Protein AF-A0A2J8IST6-F1 (afdb_monomer)

Structure (mmCIF, N/CA/C/O backbone):
data_AF-A0A2J8IST6-F1
#
_entry.id   AF-A0A2J8IST6-F1
#
loop_
_atom_site.group_PDB
_atom_site.id
_atom_site.type_symbol
_atom_site.label_atom_id
_atom_site.label_alt_id
_atom_site.label_comp_id
_atom_site.label_asym_id
_atom_site.label_entity_id
_atom_site.label_seq_id
_atom_site.pdbx_PDB_ins_code
_atom_site.Cartn_x
_atom_site.Cartn_y
_atom_site.Cartn_z
_atom_site.occupancy
_atom_site.B_iso_or_equiv
_atom_site.auth_seq_id
_atom_site.auth_comp_id
_atom_site.auth_asym_id
_atom_site.auth_atom_id
_atom_site.pdbx_PDB_model_num
ATOM 1 N N . MET A 1 1 ? -2.529 10.008 -18.331 1.00 56.66 1 MET A N 1
ATOM 2 C CA . MET A 1 1 ? -1.606 8.940 -18.754 1.00 56.66 1 MET A CA 1
ATOM 3 C C . MET A 1 1 ? -0.241 9.577 -18.805 1.00 56.66 1 MET A C 1
ATOM 5 O O .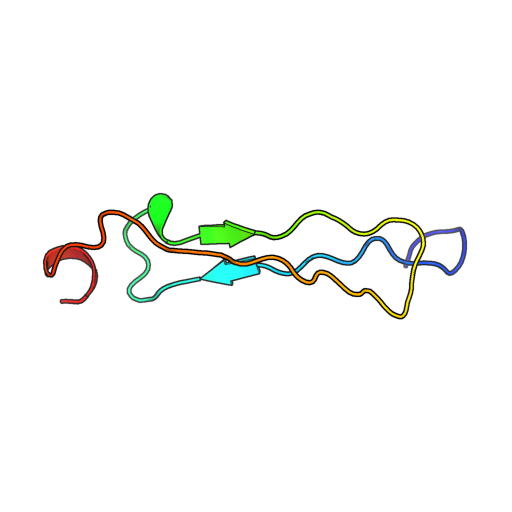 MET A 1 1 ? -0.125 10.647 -19.397 1.00 56.66 1 MET A O 1
ATOM 9 N N . ASP A 1 2 ? 0.718 9.014 -18.084 1.00 64.06 2 ASP A N 1
ATOM 10 C CA . ASP A 1 2 ? 2.019 9.643 -17.888 1.00 64.06 2 ASP A CA 1
ATOM 11 C C . ASP A 1 2 ? 2.781 9.656 -19.223 1.00 64.06 2 ASP A C 1
ATOM 13 O O . ASP A 1 2 ? 2.641 8.752 -20.049 1.00 64.06 2 ASP A O 1
ATOM 17 N N . PHE A 1 3 ? 3.540 10.724 -19.480 1.00 67.38 3 PHE A N 1
ATOM 18 C CA . PHE A 1 3 ? 4.107 11.025 -20.806 1.00 67.38 3 PHE A CA 1
ATOM 19 C C . PHE A 1 3 ? 5.101 9.959 -21.313 1.00 67.38 3 PHE A C 1
ATOM 21 O O . PHE A 1 3 ? 5.429 9.921 -22.494 1.00 67.38 3 PHE A O 1
ATOM 28 N N . ASN A 1 4 ? 5.580 9.085 -20.424 1.00 70.38 4 ASN A N 1
ATOM 29 C CA . ASN A 1 4 ? 6.541 8.024 -20.718 1.00 70.38 4 ASN A CA 1
ATOM 30 C C . ASN A 1 4 ? 5.891 6.671 -21.084 1.00 70.38 4 ASN A C 1
ATOM 32 O O . ASN A 1 4 ? 6.617 5.711 -21.334 1.00 70.38 4 ASN A O 1
ATOM 36 N N . GLY A 1 5 ? 4.554 6.569 -21.105 1.00 72.19 5 GLY A N 1
ATOM 37 C CA . GLY A 1 5 ? 3.844 5.312 -21.388 1.00 72.19 5 GLY A CA 1
ATOM 38 C C . GLY A 1 5 ? 3.932 4.262 -20.271 1.00 72.19 5 GLY A C 1
ATOM 39 O O . GLY A 1 5 ? 3.467 3.137 -20.447 1.00 72.19 5 GLY A O 1
ATOM 40 N N . LEU A 1 6 ? 4.511 4.620 -19.127 1.00 76.12 6 LEU A N 1
ATOM 41 C CA . LEU A 1 6 ? 4.539 3.828 -17.904 1.00 76.12 6 LEU A CA 1
ATOM 42 C C . LEU A 1 6 ? 3.589 4.460 -16.883 1.00 76.12 6 LEU A C 1
ATOM 44 O O . LEU A 1 6 ? 3.078 5.553 -17.102 1.00 76.12 6 LEU A O 1
ATOM 48 N N . ALA A 1 7 ? 3.324 3.750 -15.791 1.00 84.75 7 ALA A N 1
ATOM 49 C CA . ALA A 1 7 ? 2.502 4.252 -14.700 1.00 84.75 7 ALA A CA 1
ATOM 50 C C . ALA A 1 7 ? 3.269 4.199 -13.380 1.00 84.75 7 ALA A C 1
ATOM 52 O O . ALA A 1 7 ? 4.193 3.395 -13.217 1.00 84.75 7 ALA A O 1
ATOM 53 N N . ASP A 1 8 ? 2.821 5.012 -12.426 1.00 89.31 8 ASP A N 1
ATOM 54 C CA . ASP A 1 8 ? 3.252 4.959 -11.031 1.00 89.31 8 ASP A CA 1
ATOM 55 C C . ASP A 1 8 ? 2.124 4.399 -10.130 1.00 89.31 8 ASP A C 1
ATOM 57 O O . ASP A 1 8 ? 1.530 5.132 -9.327 1.00 89.31 8 ASP A O 1
ATOM 61 N N . PRO A 1 9 ? 1.731 3.117 -10.284 1.00 91.38 9 PRO A N 1
ATOM 62 C CA . PRO A 1 9 ? 0.593 2.560 -9.566 1.00 91.38 9 PRO A CA 1
ATOM 63 C C . PRO A 1 9 ? 0.844 2.436 -8.055 1.00 91.38 9 PRO A C 1
ATOM 65 O O . PRO A 1 9 ? 1.936 2.114 -7.575 1.00 91.38 9 PRO A O 1
ATOM 68 N N . TYR A 1 10 ? -0.225 2.630 -7.284 1.00 92.62 10 TYR A N 1
ATOM 69 C CA . TYR A 1 10 ? -0.282 2.374 -5.846 1.00 92.62 10 TYR A CA 1
ATOM 70 C C . TYR A 1 10 ? -1.683 1.887 -5.461 1.00 92.62 10 TYR A C 1
ATOM 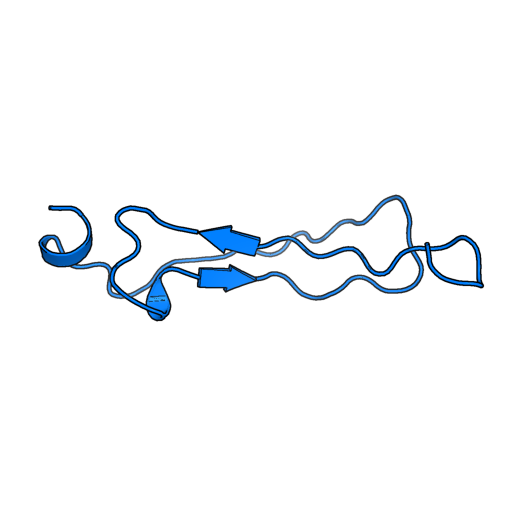72 O O . TYR A 1 10 ? -2.656 2.146 -6.169 1.00 92.62 10 TYR A O 1
ATOM 80 N N . VAL A 1 11 ? -1.792 1.202 -4.326 1.00 91.88 11 VAL A N 1
ATOM 81 C CA . VAL A 1 11 ? -3.059 0.688 -3.797 1.00 91.88 11 VAL A CA 1
ATOM 82 C C . VAL A 1 11 ? -3.422 1.468 -2.539 1.00 91.88 11 VAL A C 1
ATOM 84 O O . VAL A 1 11 ? -2.558 1.804 -1.728 1.00 91.88 11 VAL A O 1
ATOM 87 N N . LYS A 1 12 ? -4.710 1.776 -2.372 1.00 90.75 12 LYS A N 1
ATOM 88 C CA . LYS A 1 12 ? -5.249 2.443 -1.184 1.00 90.75 12 LYS A CA 1
ATOM 89 C C . LYS A 1 12 ? -6.409 1.623 -0.626 1.00 90.75 12 LYS A C 1
ATOM 91 O O . LYS A 1 12 ? -7.354 1.338 -1.354 1.00 90.75 12 LYS A O 1
ATOM 96 N N . LEU A 1 13 ? -6.333 1.264 0.651 1.00 88.50 13 LEU A N 1
ATOM 97 C CA . LEU A 1 13 ? -7.375 0.550 1.383 1.00 88.50 13 LEU A CA 1
ATOM 98 C C . LEU A 1 13 ? -8.155 1.554 2.227 1.00 88.50 13 LEU A C 1
ATOM 100 O O . LEU A 1 13 ? -7.575 2.439 2.861 1.00 88.50 13 LEU A O 1
ATOM 104 N N . HIS A 1 14 ? -9.476 1.428 2.196 1.00 84.88 14 HIS A N 1
ATOM 105 C CA . HIS A 1 14 ? -10.409 2.249 2.954 1.00 84.88 14 HIS A CA 1
ATOM 106 C C . HIS A 1 14 ? -11.275 1.314 3.792 1.00 84.88 14 HIS A C 1
ATOM 108 O O . HIS A 1 14 ? -11.993 0.490 3.227 1.00 84.88 14 HIS A O 1
ATOM 114 N N . LEU A 1 15 ? -11.218 1.454 5.112 1.00 78.44 15 LEU A N 1
ATOM 115 C CA . LEU A 1 15 ? -12.145 0.779 6.013 1.00 78.44 15 LEU A CA 1
ATOM 116 C C . LEU A 1 15 ? -13.394 1.656 6.200 1.00 78.44 15 LEU A C 1
ATOM 118 O O . LEU A 1 15 ? -13.278 2.870 6.377 1.00 78.44 15 LEU A O 1
ATOM 122 N N . LEU A 1 16 ? -14.579 1.058 6.086 1.00 77.81 16 LEU A N 1
ATOM 123 C CA . LEU A 1 16 ? -15.879 1.723 6.229 1.00 77.81 16 LEU A CA 1
ATOM 124 C C . LEU A 1 16 ? -16.566 1.219 7.509 1.00 77.81 16 LEU A C 1
ATOM 126 O O . LEU A 1 16 ? -16.426 0.026 7.780 1.00 77.81 16 LEU A O 1
ATOM 130 N N . PRO A 1 17 ? -17.303 2.065 8.260 1.00 69.25 17 PRO A N 1
ATOM 131 C CA . PRO A 1 17 ? -17.831 3.394 7.918 1.00 69.25 17 PRO A CA 1
ATOM 132 C C . PRO A 1 17 ? -16.898 4.612 8.113 1.00 69.25 17 PRO A C 1
ATOM 134 O O . PRO A 1 17 ? -17.376 5.708 8.336 1.00 69.25 17 PRO A O 1
ATOM 137 N N . GLY A 1 18 ? -15.582 4.519 7.914 1.00 62.19 18 GLY A N 1
ATOM 138 C CA . GLY A 1 18 ? -14.781 5.616 7.336 1.00 62.19 18 GLY A CA 1
ATOM 139 C C . GLY A 1 18 ? -14.752 6.949 8.098 1.00 62.19 18 GLY A C 1
ATOM 140 O O . GLY A 1 18 ? -14.404 7.974 7.500 1.00 62.19 18 GLY A O 1
ATOM 141 N N . ALA A 1 19 ? -15.098 6.947 9.386 1.00 59.47 19 ALA A N 1
ATOM 142 C CA . ALA A 1 19 ? -15.160 8.143 10.217 1.00 59.47 19 ALA A CA 1
ATOM 143 C C . ALA A 1 19 ? -13.755 8.669 10.558 1.00 59.47 19 ALA A C 1
ATOM 14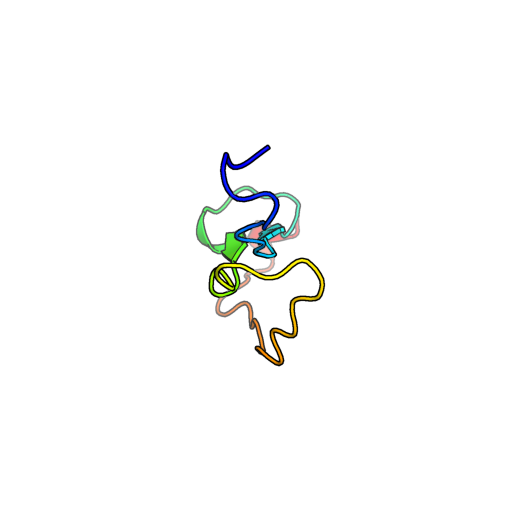5 O O . ALA A 1 19 ? -13.542 9.880 10.656 1.00 59.47 19 ALA A O 1
ATOM 146 N N . CYS A 1 20 ? -12.761 7.779 10.658 1.00 62.41 20 CYS A N 1
ATOM 147 C CA . CYS A 1 20 ? -11.409 8.144 11.062 1.00 62.41 20 CYS A CA 1
ATOM 148 C C . CYS A 1 20 ? -10.402 8.164 9.897 1.00 62.41 20 CYS A C 1
ATOM 150 O O . CYS A 1 20 ? -10.354 7.279 9.042 1.00 62.41 20 CYS A O 1
ATOM 152 N N . LYS A 1 21 ? -9.495 9.154 9.885 1.00 63.16 21 LYS A N 1
ATOM 153 C CA . LYS A 1 21 ? -8.361 9.200 8.934 1.00 63.16 21 LYS A CA 1
ATOM 154 C C . LYS A 1 21 ? -7.434 7.980 9.065 1.00 63.16 21 LYS A C 1
ATOM 156 O O . LYS A 1 21 ? -6.751 7.660 8.094 1.00 63.16 21 LYS A O 1
ATOM 161 N N . ALA A 1 22 ? -7.444 7.303 10.217 1.00 66.44 22 ALA A N 1
ATOM 162 C CA . ALA A 1 22 ? -6.702 6.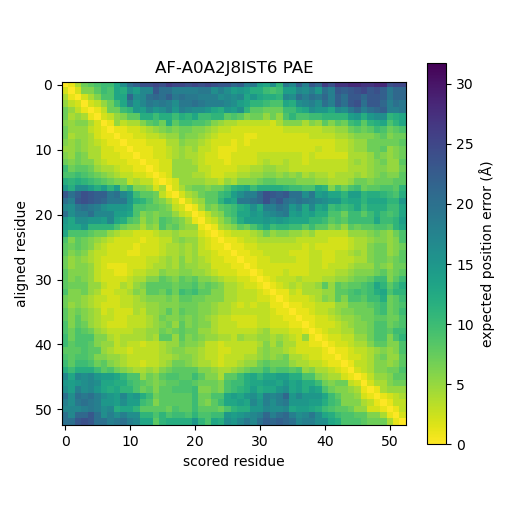067 10.469 1.00 66.44 22 ALA A CA 1
ATOM 163 C C . ALA A 1 22 ? -7.169 4.881 9.598 1.00 66.44 22 ALA A C 1
ATOM 165 O O . ALA A 1 22 ? -6.398 3.955 9.361 1.00 66.44 22 ALA A O 1
ATOM 166 N N . ASN A 1 23 ? -8.375 4.948 9.024 1.00 75.12 23 ASN A N 1
ATOM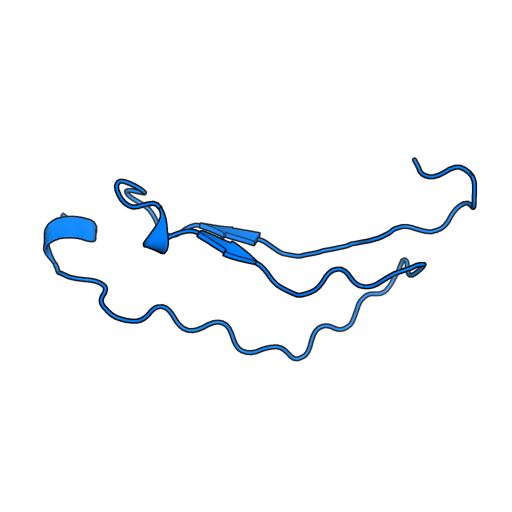 167 C CA . ASN A 1 23 ? -8.939 3.898 8.171 1.00 75.12 23 ASN A CA 1
ATOM 168 C C . ASN A 1 23 ? -8.422 3.902 6.731 1.00 75.12 23 ASN A C 1
ATOM 170 O O . ASN A 1 23 ? -8.809 3.056 5.917 1.00 75.12 23 ASN A O 1
ATOM 174 N N . LYS A 1 24 ? -7.531 4.840 6.395 1.00 84.94 24 LYS A N 1
ATOM 175 C CA . LYS A 1 24 ? -6.922 4.937 5.069 1.00 84.94 24 LYS A CA 1
ATOM 176 C C . LYS A 1 24 ? -5.483 4.457 5.128 1.00 84.94 24 LYS A C 1
ATOM 178 O O . LYS A 1 24 ? -4.603 5.169 5.606 1.00 84.94 24 LYS A O 1
ATOM 183 N N . LEU A 1 25 ? -5.240 3.284 4.563 1.00 88.50 25 LEU A N 1
ATOM 184 C CA . LEU A 1 25 ? -3.899 2.751 4.361 1.00 88.50 25 LEU A CA 1
ATOM 185 C C . LEU A 1 25 ? -3.542 2.834 2.882 1.00 88.50 25 LEU A C 1
ATOM 187 O O . LEU A 1 25 ? -4.404 2.731 2.012 1.00 88.50 25 LEU A O 1
ATOM 191 N N . LYS A 1 26 ? -2.267 3.054 2.577 1.00 91.38 26 LYS A N 1
ATOM 192 C CA . LYS A 1 26 ? -1.770 3.068 1.200 1.00 91.38 26 LYS A CA 1
ATOM 193 C C . LYS A 1 26 ? -0.458 2.309 1.114 1.00 91.38 26 LYS A C 1
ATOM 195 O O . LYS A 1 26 ? 0.351 2.391 2.036 1.00 91.38 26 LYS A O 1
ATOM 200 N N . THR A 1 27 ? -0.256 1.611 0.006 1.00 93.19 27 THR A N 1
ATOM 201 C CA . THR A 1 27 ? 1.026 0.987 -0.317 1.00 93.19 27 THR A CA 1
ATOM 202 C C . THR A 1 27 ? 2.012 2.024 -0.846 1.00 93.19 27 THR A C 1
ATOM 204 O O . THR A 1 27 ? 1.661 3.181 -1.123 1.00 93.19 27 THR A O 1
ATOM 207 N N . LYS A 1 28 ? 3.268 1.612 -0.998 1.00 92.19 28 LYS A N 1
ATOM 208 C CA . LYS A 1 28 ? 4.262 2.389 -1.730 1.00 92.19 28 LYS A CA 1
ATOM 209 C C . LYS A 1 28 ? 3.858 2.510 -3.194 1.00 92.19 28 LYS A C 1
ATOM 211 O O . LYS A 1 28 ? 3.330 1.586 -3.815 1.00 92.19 28 LYS A O 1
ATOM 216 N N . THR A 1 29 ? 4.157 3.672 -3.751 1.00 92.12 29 THR A N 1
ATOM 217 C CA . THR A 1 2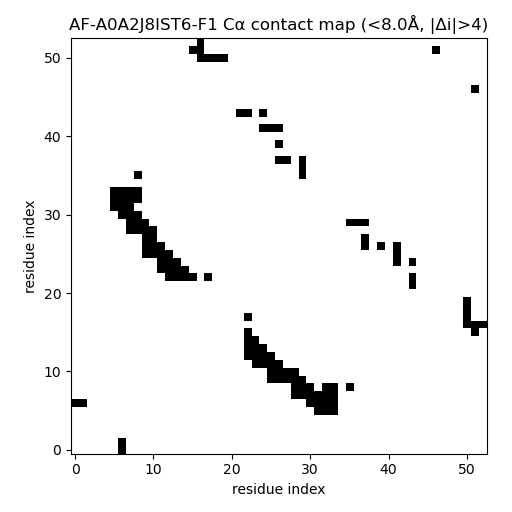9 ? 4.048 3.909 -5.184 1.00 92.12 29 THR A CA 1
ATOM 218 C C . THR A 1 29 ? 5.157 3.149 -5.895 1.00 92.12 29 THR A C 1
ATOM 220 O O . THR A 1 29 ? 6.337 3.412 -5.657 1.00 92.12 29 THR A O 1
ATOM 223 N N . GLN A 1 30 ? 4.777 2.209 -6.756 1.00 90.25 30 GLN A N 1
ATOM 224 C CA . GLN A 1 30 ? 5.718 1.507 -7.620 1.00 90.25 30 GLN A CA 1
ATOM 225 C C . GLN A 1 30 ? 5.933 2.359 -8.856 1.00 90.25 30 GLN A C 1
ATOM 227 O O . GLN A 1 30 ? 4.966 2.696 -9.524 1.00 90.25 30 GLN A O 1
ATOM 232 N N . ARG A 1 31 ? 7.178 2.751 -9.129 1.00 89.12 31 ARG A N 1
ATOM 233 C CA . ARG A 1 31 ? 7.465 3.688 -10.216 1.00 89.12 31 ARG A CA 1
ATOM 234 C C . ARG A 1 31 ? 7.671 2.979 -11.544 1.00 89.12 31 ARG A C 1
ATOM 236 O O . ARG A 1 31 ? 8.298 1.922 -11.568 1.00 89.12 31 ARG A O 1
ATOM 243 N N . ASN A 1 32 ? 7.249 3.615 -12.634 1.00 86.81 32 ASN A N 1
ATOM 244 C CA . ASN A 1 32 ? 7.562 3.193 -14.002 1.00 86.81 32 ASN A CA 1
ATOM 245 C C . ASN A 1 32 ? 7.204 1.722 -14.304 1.00 86.81 32 ASN A C 1
ATOM 247 O O . ASN A 1 32 ? 7.968 1.009 -14.955 1.00 86.81 32 ASN A O 1
ATOM 251 N N . THR A 1 33 ? 6.053 1.243 -13.829 1.00 85.00 33 THR A N 1
ATOM 252 C CA . THR A 1 33 ? 5.624 -0.144 -14.051 1.00 85.00 33 THR A CA 1
ATOM 253 C C . THR A 1 33 ? 4.129 -0.249 -14.320 1.00 85.00 33 THR A C 1
ATOM 255 O O . THR A 1 33 ? 3.309 0.377 -13.655 1.00 85.00 33 THR A O 1
ATOM 258 N N . LEU A 1 34 ? 3.768 -1.083 -15.298 1.00 85.12 34 LEU A N 1
ATOM 259 C CA . LEU A 1 34 ? 2.379 -1.465 -15.579 1.00 85.12 34 LEU A CA 1
ATOM 260 C C . LEU A 1 34 ? 1.973 -2.766 -14.866 1.00 85.12 34 LEU A C 1
ATOM 262 O O . LEU A 1 34 ? 0.789 -3.073 -14.791 1.00 85.12 34 LEU A O 1
ATOM 266 N N . ASN A 1 35 ? 2.942 -3.506 -14.314 1.00 88.81 35 ASN A N 1
ATOM 267 C CA . ASN A 1 35 ? 2.730 -4.750 -13.568 1.00 88.81 35 ASN A CA 1
ATOM 268 C C . ASN A 1 35 ? 3.341 -4.616 -12.161 1.00 88.81 35 ASN A C 1
ATOM 270 O O . ASN A 1 35 ? 4.405 -5.180 -11.886 1.00 88.81 35 ASN A O 1
ATOM 274 N N . PRO A 1 36 ? 2.740 -3.804 -11.277 1.00 88.62 36 PRO A N 1
ATOM 275 C CA . PRO A 1 36 ? 3.252 -3.608 -9.928 1.00 88.62 36 PRO A CA 1
ATOM 276 C C . PRO A 1 36 ? 3.109 -4.867 -9.069 1.00 88.62 36 PRO A C 1
ATOM 278 O O . PRO A 1 36 ? 2.058 -5.504 -9.035 1.00 88.62 36 PRO A O 1
ATOM 281 N N . VAL A 1 37 ? 4.154 -5.171 -8.301 1.00 92.25 37 VAL A N 1
ATO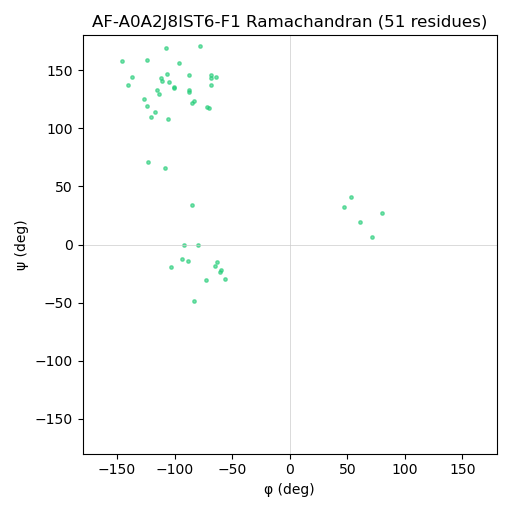M 282 C CA . VAL A 1 37 ? 4.133 -6.185 -7.242 1.00 92.25 37 VAL A CA 1
ATOM 283 C C . VAL A 1 37 ? 4.480 -5.480 -5.938 1.00 92.25 37 VAL A C 1
ATOM 285 O O . VAL A 1 37 ? 5.607 -5.023 -5.761 1.00 92.25 37 VAL A O 1
ATOM 288 N N . TRP A 1 38 ? 3.507 -5.338 -5.037 1.00 91.56 38 TRP A N 1
ATOM 289 C CA . TRP A 1 38 ? 3.741 -4.665 -3.756 1.00 91.56 38 TRP A CA 1
ATOM 290 C C . TRP A 1 38 ? 4.359 -5.600 -2.719 1.00 91.56 38 TRP A C 1
ATOM 292 O O . TRP A 1 38 ? 5.351 -5.227 -2.106 1.00 91.56 38 TRP A O 1
ATOM 302 N N . ASN A 1 39 ? 3.804 -6.805 -2.525 1.00 91.50 39 ASN A N 1
ATOM 303 C CA . ASN A 1 39 ? 4.188 -7.714 -1.431 1.00 91.50 39 ASN A CA 1
ATOM 304 C C . ASN A 1 39 ? 4.266 -7.006 -0.056 1.00 91.50 39 ASN A C 1
ATOM 306 O O . ASN A 1 39 ? 5.077 -7.365 0.796 1.00 91.50 39 ASN A O 1
ATOM 310 N N . GLU A 1 40 ? 3.423 -5.988 0.156 1.00 89.50 40 GLU A N 1
ATOM 311 C CA . GLU A 1 40 ? 3.345 -5.220 1.400 1.00 89.50 40 GLU A CA 1
ATOM 312 C C . GLU A 1 40 ? 2.165 -5.705 2.243 1.00 89.50 40 GLU A C 1
ATOM 314 O O . GLU A 1 40 ? 1.057 -5.879 1.734 1.00 89.50 40 GLU A O 1
ATOM 319 N N . ASN A 1 41 ? 2.397 -5.894 3.543 1.00 89.94 41 ASN A N 1
ATOM 320 C CA . ASN A 1 41 ? 1.323 -6.086 4.510 1.00 89.94 41 ASN A CA 1
ATOM 321 C C . ASN A 1 41 ? 0.844 -4.718 5.018 1.00 89.94 41 ASN A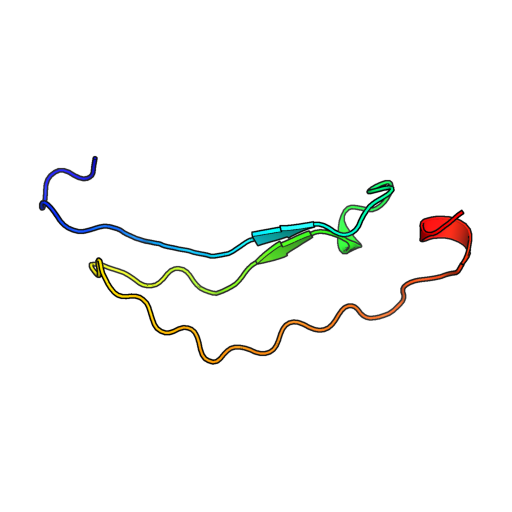 C 1
ATOM 323 O O . ASN A 1 41 ? 1.643 -3.856 5.377 1.00 89.94 41 ASN A O 1
ATOM 327 N N . LEU A 1 42 ? -0.472 -4.515 5.013 1.00 86.88 42 LEU A N 1
ATOM 328 C CA . LEU A 1 42 ? -1.123 -3.329 5.557 1.00 86.88 42 LEU A CA 1
ATOM 329 C C . LEU A 1 42 ? -2.017 -3.783 6.703 1.00 86.88 42 LEU A C 1
ATOM 331 O O . LEU A 1 42 ? -2.994 -4.497 6.483 1.00 86.88 42 LEU A O 1
ATOM 335 N N . THR A 1 43 ? -1.669 -3.368 7.915 1.00 85.12 43 THR A N 1
ATOM 336 C CA . THR A 1 43 ? -2.401 -3.724 9.130 1.00 85.12 43 THR A CA 1
ATOM 337 C C . THR A 1 43 ? -3.041 -2.477 9.707 1.00 85.12 43 THR A C 1
ATOM 339 O O . THR A 1 43 ? -2.378 -1.458 9.901 1.00 85.12 43 THR A O 1
ATOM 342 N N . TYR A 1 44 ? -4.331 -2.568 9.998 1.00 81.50 44 TYR A N 1
ATOM 343 C CA . TYR A 1 44 ? -5.026 -1.557 10.771 1.00 81.50 44 TYR A CA 1
ATOM 344 C C . TYR A 1 44 ? -4.793 -1.814 12.261 1.00 81.50 44 TYR A C 1
ATOM 346 O O . TYR A 1 44 ? -5.099 -2.897 12.758 1.00 81.50 44 TYR A O 1
ATOM 354 N N . SER A 1 45 ? -4.257 -0.823 12.968 1.00 76.00 45 SER A N 1
ATOM 355 C CA . SER A 1 45 ? -4.005 -0.899 14.410 1.00 76.00 45 SER A CA 1
ATOM 356 C C . SER A 1 45 ? -4.868 0.125 15.133 1.00 76.00 45 SER A C 1
ATOM 358 O O . SER A 1 45 ? -4.899 1.287 14.733 1.00 76.00 45 SER A O 1
ATOM 360 N N . GLY A 1 46 ? -5.538 -0.298 16.207 1.00 72.62 46 GLY A N 1
ATOM 361 C CA . GLY A 1 46 ? -6.392 0.583 17.006 1.00 72.62 46 GLY A CA 1
ATOM 362 C C . GLY A 1 46 ? -7.786 0.823 16.421 1.00 72.62 46 GLY A C 1
ATOM 363 O O . GLY A 1 46 ? -8.359 1.873 16.685 1.00 72.62 46 GLY A O 1
ATOM 364 N N . ILE A 1 47 ? -8.326 -0.122 15.637 1.00 72.69 47 ILE A N 1
ATOM 365 C CA . ILE A 1 47 ? -9.752 -0.099 15.282 1.00 72.69 47 ILE A CA 1
ATOM 366 C C . ILE A 1 47 ? -10.544 -0.434 16.548 1.00 72.69 47 ILE A C 1
ATOM 368 O O . ILE A 1 47 ? -10.390 -1.521 17.107 1.00 72.69 47 ILE A O 1
ATOM 372 N N . THR A 1 48 ? -11.359 0.509 17.000 1.00 71.44 48 THR A N 1
ATOM 373 C CA . THR A 1 48 ? -12.316 0.333 18.095 1.00 71.44 48 THR A CA 1
ATOM 374 C C . THR A 1 48 ? -13.697 0.016 17.527 1.00 71.44 48 THR A C 1
ATOM 376 O O . THR A 1 48 ? -13.991 0.365 16.388 1.00 71.44 48 THR A O 1
ATOM 379 N N . ASP A 1 49 ? -14.557 -0.631 18.309 1.00 68.44 49 ASP A N 1
ATOM 380 C CA . ASP A 1 49 ? -15.950 -0.927 17.942 1.00 68.44 49 ASP A CA 1
ATOM 381 C C . ASP A 1 49 ? -16.760 0.328 17.560 1.00 68.44 49 ASP A C 1
ATOM 383 O O . ASP A 1 49 ? -17.608 0.254 16.673 1.00 68.44 49 ASP A O 1
ATOM 387 N N . ASP A 1 50 ? -16.412 1.485 18.132 1.00 65.06 50 ASP A N 1
ATOM 388 C CA . ASP A 1 50 ? -16.945 2.812 17.782 1.00 65.06 50 ASP A CA 1
ATOM 389 C C . ASP A 1 50 ? -16.679 3.225 16.316 1.00 65.06 50 ASP A C 1
ATOM 391 O O . ASP A 1 50 ? -17.406 4.034 15.757 1.00 65.06 50 ASP A O 1
ATOM 395 N N . ASP A 1 51 ? -15.657 2.658 15.659 1.00 64.00 51 ASP A N 1
ATOM 396 C CA . ASP A 1 51 ? -15.348 2.936 14.245 1.00 64.00 51 ASP A CA 1
ATOM 397 C C . ASP A 1 51 ? -16.100 1.994 13.279 1.00 64.00 51 ASP A C 1
ATOM 399 O O . ASP A 1 51 ? -16.172 2.270 12.081 1.00 64.00 51 ASP A O 1
ATOM 403 N N . ILE A 1 52 ? -16.673 0.896 13.794 1.00 63.41 52 ILE A N 1
ATOM 404 C CA . ILE A 1 52 ? -17.380 -0.151 13.028 1.00 63.41 52 ILE A CA 1
ATOM 405 C C . ILE A 1 52 ? -18.911 -0.021 13.164 1.00 63.41 52 ILE A C 1
ATOM 407 O O . ILE A 1 52 ? -19.647 -0.569 12.339 1.00 63.41 52 ILE A O 1
ATOM 411 N N . THR A 1 53 ? -19.385 0.690 14.191 1.00 58.75 53 THR A N 1
ATOM 412 C CA . THR A 1 53 ? -20.809 0.866 14.527 1.00 58.75 53 THR A CA 1
ATOM 413 C C . THR A 1 53 ? -21.341 2.194 14.000 1.00 58.75 53 THR A C 1
ATOM 415 O O . THR A 1 53 ? -22.489 2.203 13.499 1.00 58.75 53 THR A O 1
#

Solvent-accessible 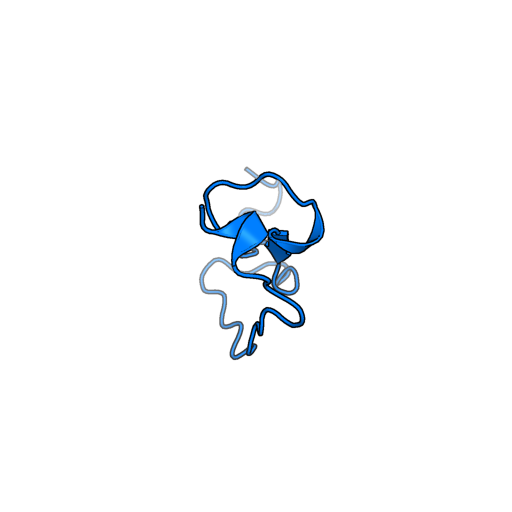surface area (backbone atoms only — not comparable to full-atom values): 3701 Å² total; per-residue (Å²): 129,53,95,82,80,39,36,65,51,63,54,72,50,74,48,74,69,57,83,51,81,81,36,57,47,67,57,74,68,40,71,73,32,88,77,77,81,78,95,71,88,84,80,86,79,85,83,50,71,83,58,70,108

InterPro domains:
  IPR000008 C2 domain [PF00168] (1-45)
  IPR000008 C2 domain [PR00360] (3-15)
  IPR000008 C2 domain [PR00360] (32-45)
  IPR000008 C2 domain [PS50004] (1-53)
  IPR035892 C2 domain superfamily [G3DSA:2.60.40.150] (1-53)
  IPR035892 C2 domain superfamily [SSF49562] (2-51)
  IPR043566 Rabphilin/Doc2/Noc2 [PTHR45729] (1-52)

pLDDT: mean 79.47, std 11.39, range [56.66, 93.19]

Secondary structure (DSSP, 8-state):
--TTS------EEE-TT--SGGGEEEPPPPPS-SS-------------GGGT-

Nearest PDB structures (foldseek):
  4lcv-assembly3_C  TM=8.579E-01  e=5.198E-05  Rattus norvegicus
  2uzp-assembly3_C  TM=8.594E-01  e=1.647E-02  Homo sapiens
  2b3r-assembly1_A  TM=7.337E-01  e=6.830E-02  Mus musculus
  5lob-assembly1_B  TM=7.863E-01  e=1.025E-01  Rattus norvegicus

Radius of gyration: 14.75 Å; Cα contacts (8 Å, |Δi|>4): 65; chains: 1; bounding box: 28×19×40 Å

Foldseek 3Di:
DDPVPFDFDKDWAADPPRPDPLRIDIFHGDPRHPDDDGPDDDDRDDDDVVRVD

Organism: Pan troglodytes (NCBI:txid9598)

Sequence (53 aa):
MDFNGLADPYVKLHLLPGACKANKLKTKTQRNTLNPVWNENLTYSGITDDDIT

Mean predicted aligned error: 7.54 Å